Protein AF-A0A3C0ZE36-F1 (afdb_monomer_lite)

Radius of gyration: 12.11 Å; chains: 1; bounding box: 28×21×32 Å

Secondary structure (DSSP, 8-state):
-TT--S--EEEEETT-TTTTTHHHHHHHTT--TT-EEEEETT--SS-GGG-HHHHHHHHHH--

pLDDT: mean 95.88, std 3.38, range [75.44, 98.38]

Structure (mmCIF, N/CA/C/O backbone):
data_AF-A0A3C0ZE36-F1
#
_entry.id   AF-A0A3C0ZE36-F1
#
loop_
_atom_site.group_PDB
_atom_site.id
_atom_site.type_symbol
_atom_site.label_atom_id
_atom_site.label_alt_id
_atom_site.label_comp_id
_atom_site.label_asym_id
_atom_site.label_entity_id
_atom_site.label_seq_id
_atom_site.pdbx_PDB_ins_code
_atom_site.Cartn_x
_atom_site.Cartn_y
_atom_site.Cartn_z
_atom_site.occupancy
_atom_site.B_iso_or_equiv
_atom_site.auth_seq_id
_atom_site.auth_comp_id
_atom_site.auth_asym_id
_atom_site.auth_atom_id
_atom_site.pdbx_PDB_model_num
ATOM 1 N N . LEU A 1 1 ? -1.294 -1.100 15.730 1.00 75.44 1 LEU A N 1
ATOM 2 C CA . LEU A 1 1 ? -2.437 -0.302 15.220 1.00 75.44 1 LEU A CA 1
ATOM 3 C C . LEU A 1 1 ? -3.630 -0.198 16.168 1.00 75.44 1 LEU A C 1
ATOM 5 O O . LEU A 1 1 ? -4.347 0.791 16.093 1.00 75.44 1 LEU A O 1
ATOM 9 N N . GLN A 1 2 ? -3.820 -1.151 17.085 1.00 88.56 2 GLN A N 1
ATOM 10 C CA . GLN A 1 2 ? -4.948 -1.167 18.030 1.00 88.56 2 GLN A CA 1
ATOM 11 C C . GLN A 1 2 ? -5.110 0.120 18.863 1.00 88.56 2 GLN A C 1
ATOM 13 O O . GLN A 1 2 ? -6.227 0.549 19.115 1.00 88.56 2 GLN A O 1
ATOM 18 N N . LYS A 1 3 ? -4.002 0.775 19.239 1.00 93.19 3 LYS A N 1
ATOM 19 C CA . LYS A 1 3 ? -4.023 2.042 19.995 1.00 93.19 3 LYS A CA 1
ATOM 20 C C . LYS A 1 3 ? -4.250 3.292 19.126 1.00 93.19 3 LYS A C 1
ATOM 22 O O . LYS A 1 3 ? -4.506 4.365 19.660 1.00 93.19 3 LYS A O 1
ATOM 27 N N . VAL A 1 4 ? -4.140 3.177 17.800 1.00 94.88 4 VAL A N 1
ATOM 28 C CA . VAL A 1 4 ? -4.377 4.292 16.870 1.00 94.88 4 VAL A CA 1
ATOM 29 C C . VAL A 1 4 ? -5.882 4.459 16.698 1.00 94.88 4 VAL A C 1
ATOM 31 O O . VAL A 1 4 ? -6.552 3.532 16.244 1.00 94.88 4 VAL A O 1
ATOM 34 N N . LYS A 1 5 ? -6.403 5.637 17.059 1.00 95.06 5 LYS A N 1
ATOM 35 C CA . LYS A 1 5 ? -7.849 5.913 17.069 1.00 95.06 5 LYS A CA 1
ATOM 36 C C . LYS A 1 5 ? -8.452 6.030 15.668 1.00 95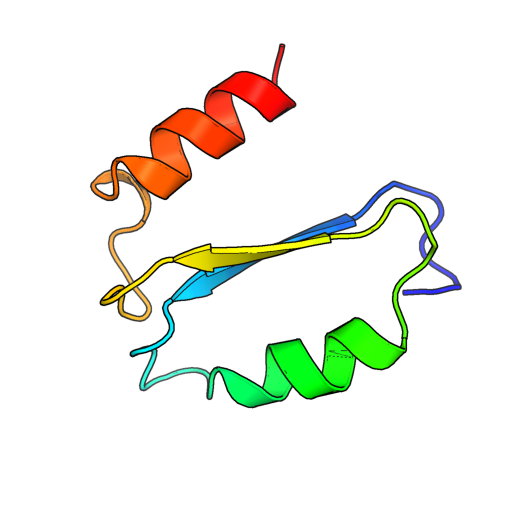.06 5 LYS A C 1
ATOM 38 O O . LYS A 1 5 ? -9.595 5.636 15.461 1.00 95.06 5 LYS A O 1
ATOM 43 N N . CYS A 1 6 ? -7.698 6.550 14.701 1.00 95.12 6 CYS A N 1
ATOM 44 C CA . CYS A 1 6 ? -8.172 6.674 13.328 1.00 95.12 6 CYS A CA 1
ATOM 45 C C . CYS A 1 6 ? -8.092 5.343 12.563 1.00 95.12 6 CYS A C 1
ATOM 47 O O . CYS A 1 6 ? -7.400 4.390 12.947 1.00 95.12 6 CYS A O 1
ATOM 49 N N . ARG A 1 7 ? -8.828 5.287 11.452 1.00 95.19 7 ARG A N 1
ATOM 50 C CA . ARG A 1 7 ? -8.659 4.258 10.428 1.00 95.19 7 ARG A CA 1
ATOM 51 C C . ARG A 1 7 ? -7.301 4.441 9.754 1.00 95.19 7 ARG A C 1
ATOM 53 O O . ARG A 1 7 ? -6.976 5.548 9.339 1.00 95.19 7 ARG A O 1
ATOM 60 N N . THR A 1 8 ? -6.543 3.361 9.610 1.00 96.69 8 THR A N 1
ATOM 61 C CA . THR A 1 8 ? -5.227 3.391 8.962 1.00 96.69 8 THR A CA 1
ATOM 62 C C . THR A 1 8 ? -5.230 2.576 7.679 1.00 96.69 8 THR A C 1
ATOM 64 O O . THR A 1 8 ? -5.722 1.450 7.637 1.00 96.69 8 THR A O 1
ATOM 67 N N . ILE A 1 9 ? -4.667 3.149 6.622 1.00 97.44 9 ILE A N 1
ATOM 68 C CA . ILE A 1 9 ? -4.505 2.493 5.328 1.00 97.44 9 ILE A CA 1
ATOM 69 C C . ILE A 1 9 ? -3.030 2.574 4.962 1.00 97.44 9 ILE A C 1
ATOM 71 O O . ILE A 1 9 ? -2.445 3.651 5.014 1.00 97.44 9 ILE A O 1
ATOM 75 N N . ILE A 1 10 ? -2.438 1.430 4.634 1.00 97.44 10 ILE A N 1
ATOM 76 C CA . ILE A 1 10 ? -1.039 1.310 4.226 1.00 97.44 10 ILE A CA 1
ATOM 77 C C . ILE A 1 10 ? -1.015 0.944 2.747 1.00 97.44 10 ILE A C 1
ATOM 79 O O . ILE A 1 10 ? -1.680 -0.008 2.342 1.00 97.44 10 ILE A O 1
ATOM 83 N N . PHE A 1 11 ? -0.242 1.681 1.959 1.00 97.94 11 PHE A N 1
ATOM 84 C CA . PHE A 1 11 ? 0.108 1.330 0.586 1.00 97.94 11 PHE A CA 1
ATOM 85 C C . PHE A 1 11 ? 1.540 0.803 0.576 1.00 97.94 11 PHE A C 1
ATOM 87 O O . PHE A 1 11 ? 2.406 1.416 1.196 1.00 97.94 11 PHE A O 1
ATOM 94 N N . HIS A 1 12 ? 1.794 -0.318 -0.096 1.00 98.38 12 HIS A N 1
ATOM 95 C CA . HIS A 1 12 ? 3.143 -0.885 -0.193 1.00 98.38 12 HIS A CA 1
ATOM 96 C C . HIS A 1 12 ? 3.323 -1.578 -1.541 1.00 98.38 12 HIS A C 1
ATOM 98 O O . HIS A 1 12 ? 2.512 -2.434 -1.907 1.00 98.38 12 HIS A O 1
ATOM 104 N N . GLY A 1 13 ? 4.377 -1.207 -2.267 1.00 98.12 13 GLY A N 1
ATOM 105 C CA . GLY A 1 13 ? 4.837 -1.930 -3.445 1.00 98.12 13 GLY A CA 1
ATOM 106 C C . GLY A 1 13 ? 5.358 -3.328 -3.115 1.00 98.12 13 GLY A C 1
ATOM 107 O O . GLY A 1 13 ? 6.146 -3.510 -2.189 1.00 98.12 13 GLY A O 1
ATOM 108 N N . ASP A 1 14 ? 4.925 -4.343 -3.859 1.00 97.38 14 ASP A N 1
ATOM 109 C CA . ASP A 1 14 ? 5.373 -5.723 -3.618 1.00 97.38 14 ASP A CA 1
ATOM 110 C C . ASP A 1 14 ? 6.784 -6.035 -4.140 1.00 97.38 14 ASP A C 1
ATOM 112 O O . ASP A 1 14 ? 7.298 -7.126 -3.895 1.00 97.38 14 ASP A O 1
ATOM 116 N N . GLN A 1 15 ? 7.435 -5.075 -4.802 1.00 97.50 15 GLN A N 1
ATOM 117 C CA . GLN A 1 15 ? 8.837 -5.141 -5.221 1.00 97.50 15 GLN A CA 1
ATOM 118 C C . GLN A 1 15 ? 9.713 -4.104 -4.508 1.00 97.50 15 GLN A C 1
ATOM 120 O O . GLN A 1 15 ? 10.823 -3.808 -4.959 1.00 97.50 15 GLN A O 1
ATOM 125 N N . ASP A 1 16 ? 9.237 -3.541 -3.396 1.00 98.06 16 ASP A N 1
ATOM 126 C CA . ASP A 1 16 ? 10.020 -2.625 -2.577 1.00 98.06 16 ASP A CA 1
ATOM 127 C C 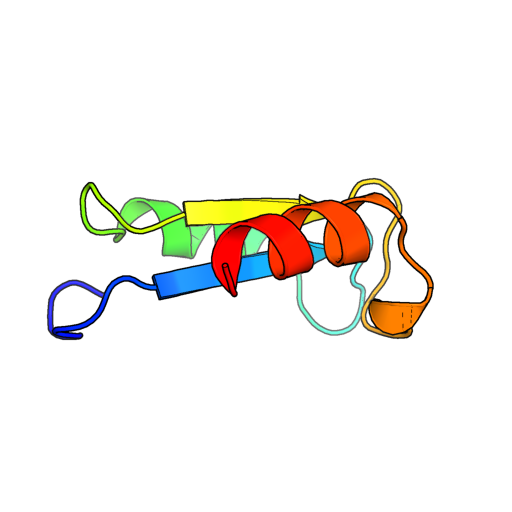. ASP A 1 16 ? 11.273 -3.330 -2.013 1.00 98.06 16 ASP A C 1
ATOM 129 O O . ASP A 1 16 ? 11.197 -4.303 -1.258 1.00 98.06 16 ASP A O 1
ATOM 133 N N . LYS A 1 17 ? 12.445 -2.828 -2.419 1.00 96.50 17 LYS A N 1
ATOM 134 C CA . LYS A 1 17 ? 13.766 -3.314 -1.990 1.00 96.50 17 LYS A CA 1
ATOM 135 C C . LYS A 1 17 ? 14.349 -2.524 -0.817 1.00 96.50 17 LYS A C 1
ATOM 137 O O . LYS A 1 17 ? 15.329 -2.973 -0.232 1.00 96.50 17 LYS A O 1
ATOM 142 N N . ALA A 1 18 ? 13.785 -1.362 -0.493 1.00 97.75 18 ALA A N 1
ATOM 143 C CA . ALA A 1 18 ? 14.191 -0.558 0.654 1.00 97.75 18 ALA A CA 1
ATOM 144 C C . ALA A 1 18 ? 13.437 -0.996 1.919 1.00 97.75 18 ALA A C 1
ATOM 146 O O . ALA A 1 18 ? 14.027 -1.088 2.994 1.00 97.75 18 ALA A O 1
ATOM 147 N N . VAL A 1 19 ? 12.150 -1.329 1.783 1.00 97.38 19 VAL A N 1
ATOM 148 C CA . VAL A 1 19 ? 11.307 -1.858 2.860 1.00 97.38 19 VAL A CA 1
ATOM 149 C C . VAL A 1 19 ? 10.646 -3.156 2.406 1.00 97.38 19 VAL A C 1
ATOM 151 O O . VAL A 1 19 ? 9.759 -3.163 1.560 1.00 97.38 19 VAL A O 1
ATOM 154 N N . TYR A 1 20 ? 11.041 -4.272 3.020 1.00 97.38 20 TYR A N 1
ATOM 155 C CA . TYR A 1 20 ? 10.555 -5.606 2.660 1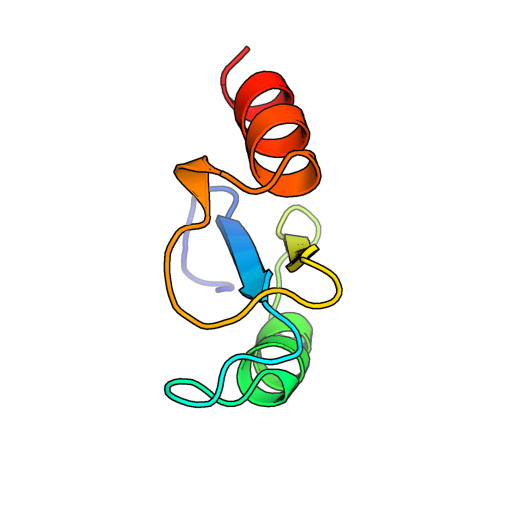.00 97.38 20 TYR A CA 1
ATOM 156 C C . TYR A 1 20 ? 9.029 -5.741 2.801 1.00 97.38 20 TYR A C 1
ATOM 158 O O . TYR A 1 20 ? 8.493 -5.581 3.904 1.00 97.38 20 TYR A O 1
ATOM 166 N N . PHE A 1 21 ? 8.344 -6.094 1.707 1.00 98.00 21 PHE A N 1
ATOM 167 C CA . PHE A 1 21 ? 6.878 -6.150 1.617 1.00 98.00 21 PHE A CA 1
ATOM 168 C C . PHE A 1 21 ? 6.214 -7.028 2.688 1.00 98.00 21 PHE A C 1
ATOM 170 O O . PHE A 1 21 ? 5.232 -6.607 3.307 1.00 98.00 21 PHE A O 1
ATOM 177 N N . ASP A 1 22 ? 6.761 -8.208 3.007 1.00 98.06 22 ASP A N 1
ATOM 178 C CA . ASP A 1 22 ? 6.121 -9.077 4.008 1.00 98.06 22 ASP A CA 1
ATOM 179 C C . ASP A 1 22 ? 6.158 -8.489 5.423 1.00 98.06 22 ASP A C 1
ATOM 181 O O . ASP A 1 22 ? 5.439 -8.962 6.305 1.00 98.06 22 ASP A O 1
ATOM 185 N N . SER A 1 23 ? 6.946 -7.439 5.670 1.00 98.06 23 SER A N 1
ATOM 186 C CA . SER A 1 23 ? 6.845 -6.672 6.916 1.00 98.06 23 SER A CA 1
ATOM 187 C C . SER A 1 23 ? 5.447 -6.066 7.067 1.00 98.06 23 SER A C 1
ATOM 189 O O . SER A 1 23 ? 4.867 -6.130 8.152 1.00 98.06 23 SER A O 1
ATOM 191 N N . SER A 1 24 ? 4.854 -5.578 5.973 1.00 98.19 24 SER A N 1
ATOM 192 C CA . SER A 1 24 ? 3.474 -5.084 5.955 1.00 98.19 24 SER A CA 1
ATOM 193 C C . SER A 1 24 ? 2.451 -6.207 6.126 1.00 98.19 24 SER A C 1
ATOM 195 O O . SER A 1 24 ? 1.459 -6.010 6.824 1.00 98.19 24 SER A O 1
ATOM 197 N N . ILE A 1 25 ? 2.706 -7.405 5.586 1.00 98.12 25 ILE A N 1
ATOM 198 C CA . ILE A 1 25 ? 1.857 -8.593 5.811 1.00 98.12 25 ILE A CA 1
ATOM 199 C C . ILE A 1 25 ? 1.906 -9.045 7.277 1.00 98.12 25 ILE A C 1
ATOM 201 O O . ILE A 1 25 ? 0.889 -9.404 7.871 1.00 98.12 25 ILE A O 1
ATOM 205 N N . LYS A 1 26 ? 3.083 -9.016 7.909 1.00 98.12 26 LYS A N 1
ATOM 206 C CA . LYS A 1 26 ? 3.222 -9.305 9.344 1.00 98.12 26 LYS A CA 1
ATOM 207 C C . LYS A 1 26 ? 2.482 -8.258 10.177 1.00 98.12 26 LYS A C 1
ATOM 209 O O . LYS A 1 26 ? 1.732 -8.625 11.081 1.00 98.12 26 LYS A O 1
ATOM 214 N N . LEU A 1 27 ? 2.631 -6.974 9.840 1.00 97.06 27 LEU A N 1
ATOM 215 C CA . LEU A 1 27 ? 1.934 -5.873 10.505 1.00 97.06 27 LEU A CA 1
ATOM 216 C C . LEU A 1 27 ? 0.410 -5.952 10.324 1.00 97.06 27 LEU A C 1
ATOM 218 O O . LEU A 1 27 ? -0.326 -5.639 1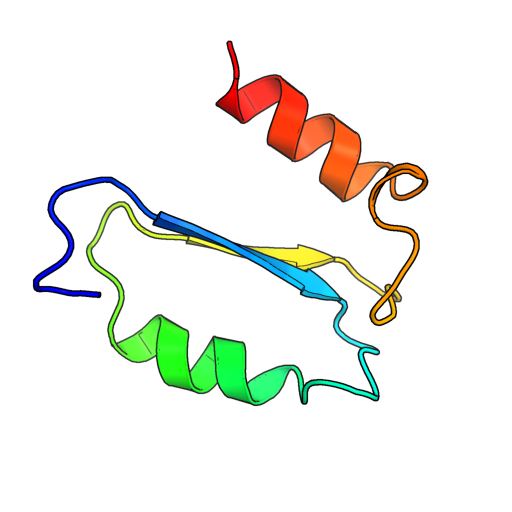1.263 1.00 97.06 27 LEU A O 1
ATOM 222 N N . SER A 1 28 ? -0.075 -6.414 9.165 1.00 97.00 28 SER A N 1
ATOM 223 C CA . SER A 1 28 ? -1.510 -6.500 8.875 1.00 97.00 28 SER A CA 1
ATOM 224 C C . SER A 1 28 ? -2.261 -7.466 9.782 1.00 97.00 28 SER A C 1
ATOM 226 O O . SER A 1 28 ? -3.456 -7.298 10.006 1.00 97.00 28 SER A O 1
ATOM 228 N N . ARG A 1 29 ? -1.564 -8.429 10.391 1.00 96.31 29 ARG A N 1
ATOM 229 C CA . ARG A 1 29 ? -2.136 -9.326 11.410 1.00 96.31 29 ARG A CA 1
ATOM 230 C C . ARG A 1 29 ? -2.575 -8.583 12.677 1.00 96.31 29 ARG A C 1
ATOM 232 O O . ARG A 1 29 ? -3.366 -9.110 13.447 1.00 96.31 29 ARG A O 1
ATOM 239 N N . LEU A 1 30 ? -2.074 -7.365 12.892 1.00 96.44 30 LEU A N 1
ATOM 240 C CA . LEU A 1 30 ? -2.387 -6.515 14.045 1.00 96.44 30 LEU A CA 1
ATOM 241 C C . LEU A 1 30 ? -3.366 -5.380 13.704 1.00 96.44 30 LEU A C 1
ATOM 243 O O . LEU A 1 30 ? -3.538 -4.453 14.508 1.00 96.44 30 LEU A O 1
ATOM 247 N N . PHE A 1 31 ? -3.962 -5.404 12.511 1.00 97.25 31 PHE A N 1
ATOM 248 C CA . PHE A 1 31 ? -4.915 -4.400 12.049 1.00 97.25 31 PHE A CA 1
ATOM 249 C C . PHE A 1 31 ? -6.215 -4.422 12.847 1.00 97.25 31 PHE A C 1
ATOM 251 O O . PHE A 1 31 ? -6.684 -5.461 13.311 1.00 97.25 31 PHE A O 1
ATOM 258 N N . LYS A 1 32 ? -6.823 -3.243 12.995 1.00 97.56 32 LYS A N 1
ATOM 259 C CA . LYS A 1 32 ? -8.232 -3.139 13.385 1.00 97.56 32 LYS A CA 1
ATOM 260 C C . LYS A 1 32 ? -9.099 -3.553 12.192 1.00 97.56 32 LYS A C 1
ATOM 262 O O . LYS A 1 32 ? -8.657 -3.454 11.051 1.00 97.56 32 LYS A O 1
ATOM 267 N N . LYS A 1 33 ? -10.367 -3.909 12.423 1.00 94.88 33 LYS A N 1
ATOM 268 C CA . LYS A 1 33 ? -11.315 -4.325 11.362 1.00 94.88 33 LYS A CA 1
ATOM 269 C C . LYS A 1 33 ? -11.397 -3.351 10.171 1.00 94.88 33 LYS A C 1
ATOM 271 O O . LYS A 1 33 ? -11.631 -3.769 9.044 1.00 94.88 33 LYS A O 1
ATOM 276 N N . GLN A 1 34 ? -11.229 -2.055 10.428 1.00 95.31 34 GLN A N 1
ATOM 277 C CA . GLN A 1 34 ? -11.311 -0.992 9.418 1.00 95.31 34 GLN A CA 1
ATOM 278 C C . GLN A 1 34 ? -9.975 -0.642 8.747 1.00 95.31 34 GLN A C 1
ATOM 280 O O . GLN A 1 34 ? -9.974 0.084 7.745 1.00 95.31 34 GLN A O 1
ATOM 285 N N . ASP A 1 35 ? -8.859 -1.129 9.289 1.00 97.75 35 ASP A N 1
ATOM 286 C CA . ASP A 1 35 ? -7.534 -0.866 8.739 1.00 97.75 35 ASP A CA 1
ATOM 287 C C . ASP A 1 35 ? -7.299 -1.749 7.503 1.00 97.75 35 ASP A C 1
ATOM 289 O O . ASP A 1 35 ? -7.873 -2.834 7.376 1.00 97.75 35 ASP A O 1
ATOM 293 N N . LYS A 1 36 ? -6.491 -1.273 6.550 1.00 97.31 36 LYS A N 1
ATOM 294 C CA . LYS A 1 36 ? -6.254 -1.981 5.281 1.00 97.31 36 LYS A CA 1
ATOM 295 C C . LYS A 1 36 ? -4.806 -1.881 4.822 1.00 97.31 36 LYS A C 1
ATOM 297 O O . LYS A 1 36 ? -4.162 -0.854 5.004 1.00 97.31 36 LYS A O 1
ATOM 302 N N . LEU A 1 37 ? -4.348 -2.940 4.159 1.00 98.06 37 LEU A N 1
ATOM 303 C CA . LEU A 1 37 ? -3.113 -2.968 3.386 1.00 98.06 37 LEU A CA 1
ATOM 304 C C . LEU A 1 37 ? -3.511 -3.052 1.918 1.00 98.06 37 LEU A C 1
ATOM 306 O O . LEU A 1 37 ? -4.277 -3.933 1.529 1.00 98.06 37 LEU A O 1
ATOM 310 N N . ILE A 1 38 ? -3.006 -2.121 1.124 1.00 97.81 38 ILE A N 1
ATOM 311 C CA . ILE A 1 38 ? -3.187 -2.068 -0.318 1.00 97.81 38 ILE A CA 1
ATOM 312 C C . ILE A 1 38 ? -1.831 -2.393 -0.935 1.00 97.81 38 ILE A C 1
ATOM 314 O O . ILE A 1 38 ? -0.895 -1.596 -0.877 1.00 97.81 38 ILE A O 1
ATOM 318 N N . ARG A 1 39 ? -1.733 -3.600 -1.495 1.00 97.44 39 ARG A N 1
ATOM 319 C CA . ARG A 1 39 ? -0.573 -4.030 -2.274 1.00 97.44 39 ARG A CA 1
ATOM 320 C C . ARG A 1 39 ? -0.597 -3.329 -3.629 1.00 97.44 39 ARG A C 1
ATOM 322 O O . ARG A 1 39 ? -1.580 -3.465 -4.354 1.00 97.44 39 ARG A O 1
ATOM 329 N N . LEU A 1 40 ? 0.485 -2.638 -3.967 1.00 97.44 40 LEU A N 1
ATOM 330 C CA . LEU A 1 40 ? 0.713 -2.079 -5.296 1.00 97.44 40 LEU A CA 1
ATOM 331 C C . LEU A 1 40 ? 1.557 -3.083 -6.089 1.00 97.44 40 LEU A C 1
ATOM 333 O O . LEU A 1 40 ? 2.716 -3.331 -5.760 1.00 97.44 40 LEU A O 1
ATOM 337 N N . ALA A 1 41 ? 0.943 -3.735 -7.076 1.00 94.94 41 ALA A N 1
ATOM 338 C CA . ALA A 1 41 ? 1.587 -4.820 -7.807 1.00 94.94 41 ALA A CA 1
ATOM 339 C C . ALA A 1 41 ? 2.702 -4.296 -8.721 1.00 94.94 41 ALA A C 1
ATOM 341 O O . ALA A 1 41 ? 2.491 -3.342 -9.468 1.00 94.94 41 ALA A O 1
ATOM 342 N N . LYS A 1 42 ? 3.858 -4.970 -8.703 1.00 95.19 42 LYS A N 1
ATOM 343 C CA . LYS A 1 42 ? 5.076 -4.614 -9.451 1.00 95.19 42 LYS A CA 1
ATOM 344 C C . LYS A 1 42 ? 5.646 -3.236 -9.101 1.00 95.19 42 LYS A C 1
ATOM 346 O O . LYS A 1 42 ? 6.455 -2.709 -9.858 1.00 95.19 42 LYS A O 1
ATOM 351 N N . GLU A 1 43 ? 5.226 -2.660 -7.980 1.00 97.31 43 GLU A N 1
ATOM 352 C CA . GLU A 1 43 ? 5.654 -1.331 -7.560 1.00 97.31 43 GLU A CA 1
ATOM 353 C C . GLU A 1 43 ? 6.841 -1.422 -6.598 1.00 97.31 43 GLU A C 1
ATOM 355 O O . GLU A 1 43 ? 6.915 -2.332 -5.766 1.00 97.31 43 GLU A O 1
ATOM 360 N N . GLY A 1 44 ? 7.780 -0.486 -6.742 1.00 96.75 44 GLY A N 1
ATOM 361 C CA . GLY A 1 44 ? 8.986 -0.405 -5.920 1.00 96.75 44 GLY A CA 1
ATOM 362 C C . GLY A 1 44 ? 8.772 0.403 -4.639 1.00 96.75 44 GLY A C 1
ATOM 363 O O . GLY A 1 44 ? 7.685 0.423 -4.076 1.00 96.75 44 GLY A O 1
ATOM 364 N N . HIS A 1 45 ? 9.825 1.076 -4.171 1.00 96.62 45 HIS A N 1
ATOM 365 C CA . HIS A 1 45 ? 9.751 1.982 -3.014 1.00 96.62 45 HIS A CA 1
ATOM 366 C C . HIS A 1 45 ? 9.251 3.391 -3.376 1.00 96.62 45 HIS A C 1
ATOM 368 O O . HIS A 1 45 ? 8.663 4.091 -2.557 1.00 96.62 45 HIS A O 1
ATOM 374 N N . ASN A 1 46 ? 9.536 3.823 -4.604 1.00 94.94 46 ASN A N 1
ATOM 375 C CA . ASN A 1 46 ? 9.409 5.211 -5.038 1.00 94.94 46 ASN A CA 1
ATOM 376 C C . ASN A 1 46 ? 8.251 5.383 -6.027 1.00 94.94 46 ASN A C 1
ATOM 378 O O . ASN A 1 46 ? 7.637 4.415 -6.458 1.00 94.94 46 ASN A O 1
ATOM 382 N N . ASP A 1 47 ? 7.995 6.632 -6.424 1.00 92.50 47 ASP A N 1
ATOM 383 C CA . ASP A 1 47 ? 7.155 6.977 -7.578 1.00 92.50 47 ASP A CA 1
ATOM 384 C C . ASP A 1 47 ? 5.687 6.497 -7.532 1.00 92.50 47 ASP A C 1
ATOM 386 O O . ASP A 1 47 ? 5.027 6.416 -8.569 1.00 92.50 47 ASP A 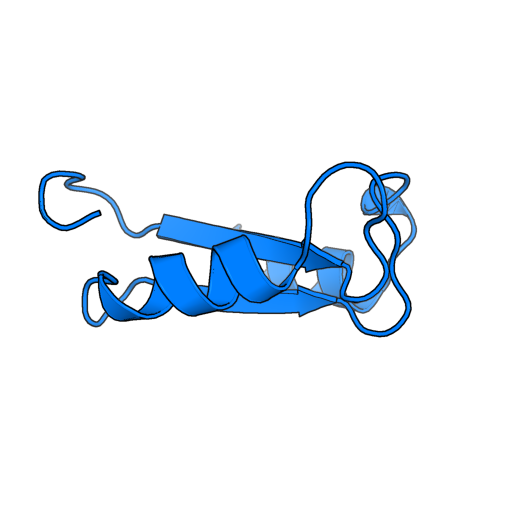O 1
ATOM 390 N N . PHE A 1 48 ? 5.099 6.295 -6.343 1.00 94.81 48 PHE A N 1
ATOM 391 C CA . PHE A 1 48 ? 3.675 5.920 -6.209 1.00 94.81 48 PHE A CA 1
ATOM 392 C C . PHE A 1 48 ? 2.723 6.912 -6.891 1.00 94.81 48 PHE A C 1
ATOM 394 O O . PHE A 1 48 ? 1.654 6.526 -7.357 1.00 94.81 48 PHE A O 1
ATOM 401 N N . SER A 1 49 ? 3.121 8.179 -7.023 1.00 92.69 49 SER A N 1
ATOM 402 C CA . SER A 1 49 ? 2.382 9.207 -7.766 1.00 92.69 49 SER A CA 1
ATOM 403 C C . SER A 1 49 ? 2.205 8.902 -9.260 1.00 92.69 49 SER A C 1
ATOM 405 O O . SER A 1 49 ? 1.365 9.529 -9.900 1.00 92.69 49 SER A O 1
ATOM 407 N N . LYS A 1 50 ? 2.952 7.944 -9.822 1.00 94.56 50 LYS A N 1
ATOM 408 C CA . LYS A 1 50 ? 2.809 7.456 -11.205 1.00 94.56 50 LYS A CA 1
ATOM 409 C C . LYS A 1 50 ? 2.017 6.144 -11.286 1.00 94.56 50 LYS A C 1
ATOM 411 O O . LYS A 1 50 ? 1.622 5.731 -12.377 1.00 94.56 50 LYS A O 1
ATOM 416 N N . ASN A 1 51 ? 1.763 5.491 -10.151 1.00 95.56 51 ASN A N 1
ATOM 417 C CA . ASN A 1 51 ? 1.046 4.226 -10.088 1.00 95.56 51 ASN A CA 1
ATOM 418 C C . ASN A 1 51 ? -0.471 4.453 -10.185 1.00 95.56 51 ASN A C 1
ATOM 420 O O . ASN A 1 51 ? -1.082 5.119 -9.346 1.00 95.56 51 ASN A O 1
ATOM 424 N N . LYS A 1 52 ? -1.105 3.872 -11.208 1.00 95.94 52 LYS A N 1
ATOM 425 C CA . LYS A 1 52 ? -2.546 4.049 -11.457 1.00 95.94 52 LYS A CA 1
ATOM 426 C C . LYS A 1 52 ? -3.418 3.467 -10.342 1.00 95.94 52 LYS A C 1
ATOM 428 O O . LYS A 1 52 ? -4.438 4.071 -10.010 1.00 95.94 52 LYS A O 1
ATOM 433 N N . ASP A 1 53 ? -3.012 2.349 -9.744 1.00 95.69 53 ASP A N 1
ATOM 434 C CA . ASP A 1 53 ? -3.756 1.705 -8.658 1.00 95.69 53 ASP A CA 1
ATOM 435 C C . ASP A 1 53 ? -3.702 2.555 -7.385 1.00 95.69 53 ASP A C 1
ATOM 437 O O . ASP A 1 53 ? -4.727 2.749 -6.725 1.00 95.69 53 ASP A O 1
ATOM 441 N N . TYR A 1 54 ? -2.536 3.136 -7.082 1.00 97.38 54 TYR A N 1
ATOM 442 C CA . TYR A 1 54 ? -2.380 4.109 -6.001 1.00 97.38 54 TYR A CA 1
ATOM 443 C C . TYR A 1 54 ? -3.270 5.334 -6.231 1.00 97.38 54 TYR A C 1
ATOM 445 O O . TYR A 1 54 ? -4.078 5.664 -5.364 1.00 97.38 54 TYR A O 1
ATOM 453 N N . LEU A 1 55 ? -3.170 5.974 -7.403 1.00 97.00 55 LEU A N 1
ATOM 454 C CA . LEU A 1 55 ? -3.937 7.180 -7.736 1.00 97.00 55 LEU A CA 1
ATOM 455 C C . LEU A 1 55 ? -5.452 6.936 -7.668 1.00 97.00 55 LEU A C 1
ATOM 457 O O . LEU A 1 55 ? -6.194 7.756 -7.125 1.00 97.00 55 LEU A O 1
ATOM 461 N N . HIS A 1 56 ? -5.922 5.792 -8.168 1.00 96.69 56 HIS A N 1
ATOM 462 C CA . HIS A 1 56 ? -7.330 5.419 -8.088 1.00 96.69 56 HIS A CA 1
ATOM 463 C C . HIS A 1 56 ? -7.781 5.202 -6.636 1.00 96.69 56 HIS A C 1
ATOM 465 O O . HIS A 1 56 ? -8.814 5.725 -6.208 1.00 96.69 56 HIS A O 1
ATOM 471 N N . ALA A 1 57 ? -7.005 4.440 -5.862 1.00 96.06 57 ALA A N 1
ATOM 472 C CA . ALA A 1 57 ? -7.338 4.131 -4.481 1.00 96.06 57 ALA A CA 1
ATOM 473 C C . ALA A 1 57 ? -7.323 5.381 -3.593 1.00 96.06 57 ALA A C 1
ATOM 475 O O . ALA A 1 57 ? -8.266 5.583 -2.829 1.00 96.06 57 ALA A O 1
ATOM 476 N N . ILE A 1 58 ? -6.306 6.242 -3.708 1.00 96.56 58 ILE A N 1
ATOM 477 C CA . ILE A 1 58 ? -6.205 7.457 -2.894 1.00 96.56 58 ILE A CA 1
ATOM 478 C C . ILE A 1 58 ? -7.320 8.452 -3.233 1.00 96.56 58 ILE A C 1
ATOM 480 O O . ILE A 1 58 ? -7.940 8.996 -2.323 1.00 96.56 58 ILE A O 1
ATOM 484 N N . ALA A 1 59 ? -7.680 8.601 -4.514 1.00 96.81 59 ALA A N 1
ATOM 485 C CA . ALA A 1 59 ? -8.800 9.445 -4.927 1.00 96.81 59 ALA A CA 1
ATOM 486 C C . ALA A 1 59 ? -10.139 8.966 -4.345 1.00 96.81 59 ALA A C 1
ATOM 488 O O . ALA A 1 59 ? -10.977 9.780 -3.973 1.00 96.81 59 ALA A O 1
ATOM 489 N N . LYS A 1 60 ? -10.348 7.649 -4.229 1.00 96.00 60 LYS A N 1
ATOM 490 C CA . LYS A 1 60 ? -11.546 7.085 -3.590 1.00 96.00 60 LYS A CA 1
ATOM 491 C C . LYS A 1 60 ? -11.567 7.299 -2.073 1.00 96.00 60 LYS A C 1
ATOM 493 O O . LYS A 1 60 ? -12.645 7.331 -1.492 1.00 96.00 60 LYS A O 1
ATOM 498 N N . LEU A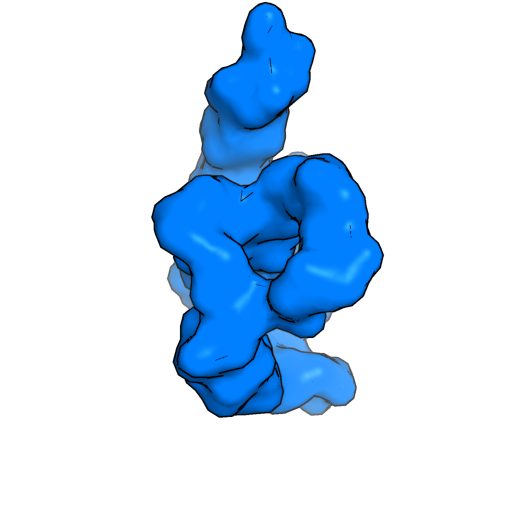 1 61 ? -10.402 7.388 -1.434 1.00 95.00 61 LEU A N 1
ATOM 499 C CA . LEU A 1 61 ? -10.282 7.562 0.016 1.00 95.00 61 LEU A CA 1
ATOM 500 C C . LEU A 1 61 ? -10.423 9.014 0.475 1.00 95.00 61 LEU A C 1
ATOM 502 O O . LEU A 1 61 ? -10.786 9.227 1.626 1.00 95.00 61 LEU A O 1
ATOM 506 N N . LEU A 1 62 ? -10.101 9.975 -0.394 1.00 94.25 62 LEU A N 1
ATOM 507 C CA . LEU A 1 62 ? -10.141 11.412 -0.098 1.00 94.25 62 LEU A CA 1
ATOM 508 C C . LEU A 1 62 ? -11.450 12.102 -0.522 1.00 94.25 62 LEU A C 1
ATOM 510 O O . LEU A 1 62 ? -11.559 13.317 -0.385 1.00 94.25 62 LEU A O 1
ATOM 514 N N . ARG A 1 63 ? -12.412 11.348 -1.057 1.00 85.81 63 ARG A N 1
ATOM 515 C CA . ARG A 1 63 ? -13.786 11.811 -1.298 1.00 85.81 63 ARG A CA 1
ATOM 516 C C . ARG A 1 63 ? -14.627 11.646 -0.043 1.00 85.81 63 ARG A C 1
ATOM 518 O O . ARG A 1 63 ? -15.509 12.504 0.152 1.00 85.81 63 ARG A O 1
#

Sequence (63 aa):
LQKVKCRTIIFHGDQDKAVYFDSSIKLSRLFKKQDKLIRLAKEGHNDFSKNKDYLHAIAKLLR

Foldseek 3Di:
DVPDPDAEEAEDECAEPPDHPCVVVVVCVVHDPRHYYHYQYPDYDDDLVVRPSSVVVVVVVVD